Protein AF-A0A7J9N5S1-F1 (afdb_monomer_lite)

Sequence (120 aa):
MRRLAVGPMTTPEYNEWWVRRINDNIPRPSQRDSQSIEEHLRVVPSELEIIKQDFEKKNAELEKKIEQLEQEMMHLGLDVDVQKLETEKLIKGKNKAEEDLDITKWGFREEFVRESKRKV

Foldseek 3Di:
DDDDPPDPPQDPVNVVLVVPPPDPPDPDPDPPPPDDPVNVVPDDDDPVRVVVVVVVVVVVVVVVVVVVVVVVVVVVVVVVVVVVVVVVVVVVVVVVVVVVVVVVVVVVVVVVVVVVVVVD

Secondary structure (DSSP, 8-state):
-----------HHHHHHHHH---TTS-----TTSS-HHHHS--PPPHHHHHHHHHHHHHHHHHHHHHHHHHHHHHHHHHHHHHHHHHHHHHHHHHHHHHHHHHHHHHHHHHHHHHHHHT-

Organism: Gossypium schwendimanii (NCBI:txid34291)

pLDDT: mean 80.74, std 19.22, range [40.62, 98.38]

Structure (mmCIF, N/CA/C/O backbone):
data_AF-A0A7J9N5S1-F1
#
_entry.id   AF-A0A7J9N5S1-F1
#
loop_
_atom_site.group_PDB
_atom_site.id
_atom_site.type_symbol
_atom_site.label_atom_id
_atom_site.label_alt_id
_atom_site.label_comp_id
_atom_site.label_asym_id
_atom_site.label_entity_id
_atom_site.label_seq_id
_atom_site.pdbx_PDB_ins_code
_atom_site.Cartn_x
_atom_site.Cartn_y
_atom_site.Cartn_z
_atom_site.occupancy
_atom_site.B_iso_or_equiv
_atom_site.auth_seq_id
_atom_site.auth_comp_id
_atom_site.auth_asym_id
_atom_site.auth_atom_id
_atom_site.pdbx_PDB_model_num
ATOM 1 N N . MET A 1 1 ? -4.394 29.790 26.510 1.00 40.62 1 MET A N 1
ATOM 2 C CA . MET A 1 1 ? -4.581 28.361 26.165 1.00 40.62 1 MET A CA 1
ATOM 3 C C . MET A 1 1 ? -5.828 28.232 25.300 1.00 40.62 1 MET A C 1
ATOM 5 O O . MET A 1 1 ? -6.875 28.715 25.716 1.00 40.62 1 MET A O 1
ATOM 9 N N . ARG A 1 2 ? -5.720 27.674 24.085 1.00 43.38 2 ARG A N 1
ATOM 10 C CA . ARG A 1 2 ? -6.881 27.413 23.214 1.00 43.38 2 ARG A CA 1
ATOM 11 C C . ARG A 1 2 ? -7.568 26.137 23.702 1.00 43.38 2 ARG A C 1
ATOM 13 O O . ARG A 1 2 ? -6.891 25.136 23.908 1.00 43.38 2 ARG A O 1
ATOM 20 N N . ARG A 1 3 ? -8.883 26.188 23.920 1.00 44.59 3 ARG A N 1
ATOM 21 C CA . ARG A 1 3 ? -9.685 25.012 24.280 1.00 44.59 3 ARG A CA 1
ATOM 22 C C . ARG A 1 3 ? -9.781 24.118 23.043 1.00 44.59 3 ARG A C 1
ATOM 24 O O . ARG A 1 3 ? -10.335 24.547 22.035 1.00 44.59 3 ARG A O 1
ATOM 31 N N . LEU A 1 4 ? -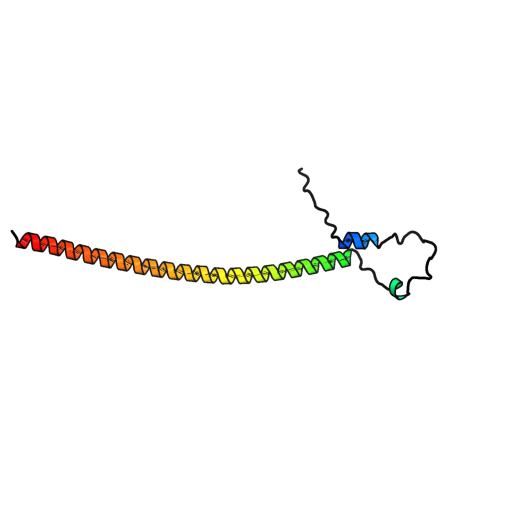9.208 22.919 23.104 1.00 50.78 4 LEU A N 1
ATOM 32 C CA . LEU A 1 4 ? -9.504 21.865 22.138 1.00 50.78 4 LEU A CA 1
ATOM 33 C C . LEU A 1 4 ? -10.954 21.438 22.383 1.00 50.78 4 LEU A C 1
ATOM 35 O O . LEU A 1 4 ? -11.313 21.107 23.514 1.00 50.78 4 LEU A O 1
ATOM 39 N N . ALA A 1 5 ? -11.795 21.514 21.353 1.00 48.41 5 ALA A N 1
ATOM 40 C CA . ALA A 1 5 ? -13.147 20.981 21.402 1.00 48.41 5 ALA A CA 1
ATOM 4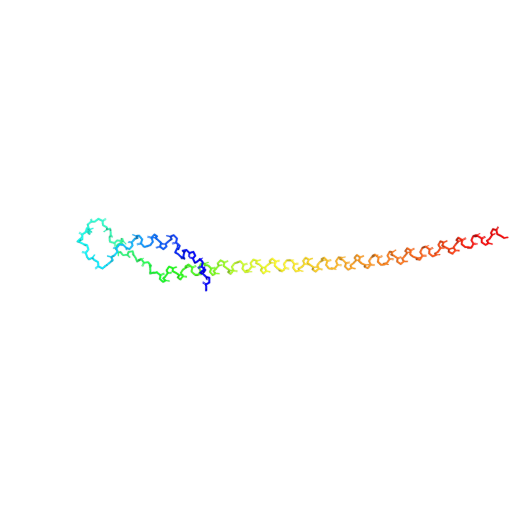1 C C . ALA A 1 5 ? -13.048 19.451 21.458 1.00 48.41 5 ALA A C 1
ATOM 43 O O . ALA A 1 5 ? -12.923 18.781 20.437 1.00 48.41 5 ALA A O 1
ATOM 44 N N . VAL A 1 6 ? -13.027 18.918 22.678 1.00 52.25 6 VAL A N 1
ATOM 45 C CA . VAL A 1 6 ? -1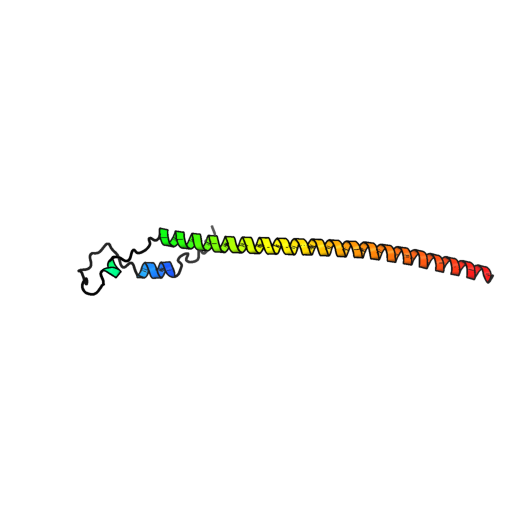3.188 17.492 22.948 1.00 52.25 6 VAL A CA 1
ATOM 46 C C . VAL A 1 6 ? -14.639 17.172 22.611 1.00 52.25 6 VAL A C 1
ATOM 48 O O . VAL A 1 6 ? -15.550 17.587 23.326 1.00 52.25 6 VAL A O 1
ATOM 51 N N . GLY A 1 7 ? -14.861 16.524 21.466 1.00 58.41 7 GLY A N 1
ATOM 52 C CA . GLY A 1 7 ? -16.169 15.969 21.130 1.00 58.41 7 GLY A CA 1
ATOM 53 C C . GLY A 1 7 ? -16.634 15.005 2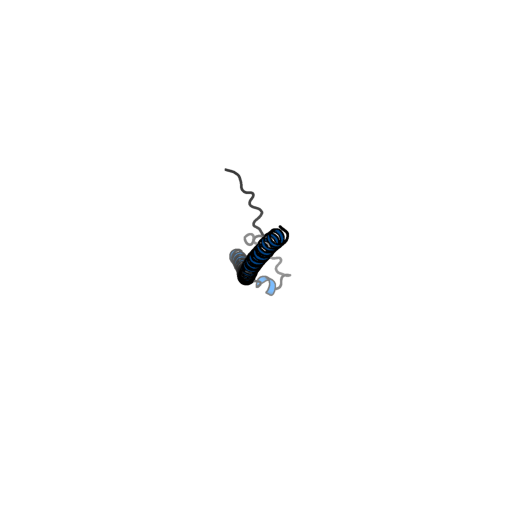2.229 1.00 58.41 7 GLY A C 1
ATOM 54 O O . GLY A 1 7 ? -15.795 14.492 22.974 1.00 58.41 7 GLY A O 1
ATOM 55 N N . PRO A 1 8 ? -17.948 14.768 22.371 1.00 55.31 8 PRO A N 1
ATOM 56 C CA . PRO A 1 8 ? -18.455 13.831 23.362 1.00 55.31 8 PRO A CA 1
ATOM 57 C C . PRO A 1 8 ? -17.799 12.467 23.129 1.00 55.31 8 PRO A C 1
ATOM 59 O O . PRO A 1 8 ? -18.007 11.822 22.107 1.00 55.31 8 PRO A O 1
ATOM 62 N N . MET A 1 9 ? -16.959 12.061 24.080 1.00 54.00 9 MET A N 1
ATOM 63 C CA . MET A 1 9 ? -16.263 10.770 24.098 1.00 54.00 9 MET A CA 1
ATOM 64 C C . MET A 1 9 ? -17.218 9.621 24.465 1.00 54.00 9 MET A C 1
ATOM 66 O O . MET A 1 9 ? -16.809 8.471 24.569 1.00 54.00 9 MET A O 1
ATOM 70 N N . THR A 1 10 ? -18.492 9.945 24.695 1.00 55.62 10 THR A N 1
ATOM 71 C CA . THR A 1 10 ? -19.558 9.022 25.049 1.00 55.62 10 THR A CA 1
ATOM 72 C C . THR A 1 10 ? -20.197 8.482 23.778 1.00 55.62 10 THR A C 1
ATOM 74 O O . THR A 1 10 ? -20.968 9.156 23.092 1.00 55.62 10 THR A O 1
ATOM 77 N N . THR A 1 11 ? -19.834 7.246 23.455 1.00 66.75 11 THR A N 1
ATOM 78 C CA . THR A 1 11 ? -20.472 6.451 22.410 1.00 66.75 11 THR A CA 1
ATOM 79 C C . THR A 1 11 ? -21.977 6.295 22.704 1.00 66.75 11 THR A C 1
ATOM 81 O O . THR A 1 11 ? -22.391 6.372 23.868 1.00 66.75 11 THR A O 1
ATOM 84 N N . PRO A 1 12 ? -22.835 6.129 21.681 1.00 67.75 12 PRO A N 1
ATOM 85 C CA . PRO A 1 12 ? -24.277 5.915 21.859 1.00 67.75 12 PRO A CA 1
ATOM 86 C C . PRO A 1 12 ? -24.598 4.809 22.874 1.00 67.75 12 PRO A C 1
ATOM 88 O O . PRO A 1 12 ? -25.519 4.951 23.677 1.00 67.75 12 PRO A O 1
ATOM 91 N N . GLU A 1 13 ? -23.764 3.771 22.906 1.00 65.06 13 GLU A N 1
ATOM 92 C CA . GLU A 1 13 ? -23.838 2.636 23.819 1.00 65.06 13 GLU A CA 1
ATOM 93 C C . GLU A 1 13 ? -23.689 3.052 25.296 1.00 65.06 13 GLU A C 1
ATOM 95 O O . GLU A 1 13 ? -24.406 2.535 26.151 1.00 65.06 13 GLU A O 1
ATOM 100 N N . TYR A 1 14 ? -22.836 4.037 25.614 1.00 63.03 14 TYR A N 1
ATOM 101 C CA . TYR A 1 14 ? -22.702 4.581 26.975 1.00 63.03 14 TYR A CA 1
ATOM 102 C C . TYR A 1 14 ? -23.972 5.314 27.424 1.00 63.03 14 TYR A C 1
ATOM 104 O O . TYR A 1 14 ? -24.389 5.208 28.577 1.00 63.03 14 TYR A O 1
ATOM 112 N N . ASN A 1 15 ? -24.620 6.041 26.509 1.00 67.62 15 ASN A N 1
ATOM 113 C CA . ASN A 1 15 ? -25.861 6.752 26.811 1.00 67.62 15 ASN A CA 1
ATOM 114 C C . ASN A 1 15 ? -27.033 5.776 27.004 1.00 67.62 15 ASN A C 1
ATOM 116 O O . ASN A 1 15 ? -27.817 5.953 27.934 1.00 67.62 15 ASN A O 1
ATOM 120 N N . GLU A 1 16 ? -27.132 4.720 26.190 1.00 72.50 16 GLU A N 1
ATOM 121 C CA . GLU A 1 16 ? -28.126 3.653 26.385 1.00 72.50 16 GLU A CA 1
ATOM 122 C C . GLU A 1 16 ? -27.909 2.896 27.699 1.00 72.50 16 GLU A C 1
ATOM 124 O O . GLU A 1 16 ? -28.861 2.605 28.430 1.00 72.50 16 GLU A O 1
ATOM 129 N N . TRP A 1 17 ? -26.648 2.614 28.026 1.00 68.38 17 TRP A N 1
ATOM 130 C CA . TRP A 1 17 ? -26.267 2.011 29.294 1.00 68.38 17 TRP A CA 1
ATOM 131 C C . TRP A 1 17 ? -26.631 2.909 30.484 1.00 68.38 17 TRP A C 1
ATOM 133 O O . TRP A 1 17 ? -27.174 2.427 31.482 1.00 68.38 17 TRP A O 1
ATOM 143 N N . TRP A 1 18 ? -26.428 4.224 30.362 1.00 61.91 18 TRP A N 1
ATOM 144 C CA . TRP A 1 18 ? -26.784 5.168 31.415 1.00 61.91 18 TRP A CA 1
ATOM 145 C C . TRP A 1 18 ? -28.305 5.257 31.625 1.00 61.91 18 TRP A C 1
ATOM 147 O O . TRP A 1 18 ? -28.777 5.195 32.757 1.00 61.91 18 TRP A O 1
ATOM 157 N N . VAL A 1 19 ? -29.095 5.289 30.547 1.00 67.50 19 VAL A N 1
ATOM 158 C CA . VAL A 1 19 ? -30.569 5.291 30.624 1.00 67.50 19 VAL A CA 1
ATOM 159 C C . VAL A 1 19 ? -31.114 4.042 31.335 1.00 67.50 19 VAL A C 1
ATOM 161 O O . VAL A 1 19 ? -32.146 4.119 32.003 1.00 67.50 19 VAL A O 1
ATOM 164 N N . ARG A 1 20 ? -30.419 2.899 31.245 1.00 66.12 20 ARG A N 1
ATOM 165 C CA . ARG A 1 20 ? -30.804 1.660 31.941 1.00 66.12 20 ARG A CA 1
ATOM 166 C C . ARG A 1 20 ? -30.475 1.658 33.437 1.00 66.12 20 ARG A C 1
ATOM 168 O O . ARG A 1 20 ? -31.187 0.994 34.187 1.00 66.12 20 ARG A O 1
ATOM 175 N N . ARG A 1 21 ? -29.459 2.399 33.902 1.00 63.69 21 ARG A N 1
ATOM 176 C CA . ARG A 1 21 ? -29.131 2.508 35.338 1.00 63.69 21 ARG A CA 1
ATOM 177 C C . ARG A 1 21 ? -29.967 3.593 36.019 1.00 63.69 21 ARG A C 1
ATOM 179 O O . ARG A 1 21 ? -29.460 4.627 36.446 1.00 63.69 21 ARG A O 1
ATOM 186 N N . ILE A 1 22 ? -31.260 3.344 36.201 1.00 49.12 22 ILE A N 1
ATOM 187 C CA . ILE A 1 22 ? -32.072 4.109 37.156 1.00 49.12 22 ILE A CA 1
ATOM 188 C C . ILE A 1 22 ? -31.691 3.662 38.585 1.00 49.12 22 ILE A C 1
ATOM 190 O O . ILE A 1 22 ? -32.384 2.879 39.212 1.00 49.12 22 ILE A O 1
ATOM 194 N N . ASN A 1 23 ? -30.560 4.177 39.075 1.00 46.62 23 ASN A N 1
ATOM 195 C CA . ASN A 1 23 ? -30.227 4.426 40.484 1.00 46.62 23 ASN A CA 1
ATOM 196 C C . ASN A 1 23 ? -30.435 3.266 41.501 1.00 46.62 23 ASN A C 1
ATOM 198 O O . ASN A 1 23 ? -31.422 3.243 42.235 1.00 46.62 23 ASN A O 1
ATOM 202 N N . ASP A 1 24 ? -29.434 2.391 41.655 1.00 53.66 24 ASP A N 1
ATOM 203 C CA . ASP A 1 24 ? -29.418 1.272 42.626 1.00 53.66 24 ASP A CA 1
ATOM 204 C C . ASP A 1 24 ? -29.328 1.683 44.119 1.00 53.66 24 ASP A C 1
ATOM 206 O O . ASP A 1 24 ? -29.293 0.825 44.998 1.00 53.66 24 ASP A O 1
ATOM 210 N N . ASN A 1 25 ? -29.308 2.982 44.451 1.00 53.31 25 ASN A N 1
ATOM 211 C CA . ASN A 1 25 ? -29.156 3.466 45.836 1.00 53.31 25 ASN A CA 1
ATOM 212 C C . ASN A 1 25 ? -30.453 3.972 46.492 1.00 53.31 25 ASN A C 1
ATOM 214 O O . ASN A 1 25 ? -30.427 4.385 47.651 1.00 53.31 25 ASN A O 1
ATOM 218 N N . ILE A 1 26 ? -31.591 3.953 45.791 1.00 48.97 26 ILE A N 1
ATOM 219 C CA . ILE A 1 26 ? -32.896 4.257 46.392 1.00 48.97 26 ILE A CA 1
ATOM 220 C C . ILE A 1 26 ? -33.736 2.984 46.323 1.00 48.97 26 ILE A C 1
ATOM 222 O O . ILE A 1 26 ? -34.128 2.592 45.223 1.00 48.97 26 ILE A O 1
ATOM 226 N N . PRO A 1 27 ? -34.054 2.331 47.456 1.00 45.91 27 PRO A N 1
ATOM 227 C CA . PRO A 1 27 ? -34.972 1.205 47.454 1.00 45.91 27 PRO A CA 1
ATOM 228 C C . PRO A 1 27 ? -36.348 1.708 47.009 1.00 45.91 27 PRO A C 1
ATOM 230 O O . PRO A 1 27 ? -37.108 2.280 47.790 1.00 45.91 27 PRO A O 1
ATOM 233 N N . ARG A 1 28 ? -36.673 1.538 45.727 1.00 48.50 28 ARG A N 1
ATOM 234 C CA . ARG A 1 28 ? -38.041 1.714 45.246 1.00 48.50 28 ARG A CA 1
ATOM 235 C C . ARG A 1 28 ? -38.860 0.543 45.808 1.00 48.50 28 ARG A C 1
ATOM 237 O O . ARG A 1 28 ? -38.383 -0.592 45.720 1.00 48.50 28 ARG A O 1
ATOM 244 N N . PRO A 1 29 ? -40.051 0.770 46.396 1.00 45.78 29 PRO A N 1
ATOM 245 C CA . PRO A 1 29 ? -40.893 -0.319 46.871 1.00 45.78 29 PRO A CA 1
ATOM 246 C C . PRO A 1 29 ? -41.134 -1.284 45.714 1.00 45.78 29 PRO A C 1
ATOM 248 O O . PRO A 1 29 ? -41.486 -0.872 44.610 1.00 45.78 29 PRO A O 1
ATOM 251 N N . SER A 1 30 ? -40.842 -2.552 45.968 1.00 53.31 30 SER A N 1
ATOM 252 C CA . SER A 1 30 ? -40.806 -3.643 45.009 1.00 53.31 30 SER A CA 1
ATOM 253 C C . SER A 1 30 ? -42.070 -3.721 44.152 1.00 53.31 30 SER A C 1
ATOM 255 O O . SER A 1 30 ? -43.084 -4.252 44.592 1.00 53.31 30 SER A O 1
ATOM 257 N N . GLN A 1 31 ? -41.970 -3.311 42.890 1.00 50.84 31 GLN A N 1
ATOM 258 C CA . GLN A 1 31 ? -42.797 -3.851 41.810 1.00 50.84 31 GLN A CA 1
ATOM 259 C C . GLN A 1 31 ? -42.122 -5.143 41.306 1.00 50.84 31 GLN A C 1
ATOM 261 O O . GLN A 1 31 ? -41.723 -5.248 40.152 1.00 50.84 31 GLN A O 1
ATOM 266 N N . ARG A 1 32 ? -41.875 -6.091 42.226 1.00 45.91 32 ARG A N 1
ATOM 267 C CA . ARG A 1 32 ? -41.100 -7.327 41.985 1.00 45.91 32 ARG A CA 1
ATOM 268 C C . ARG A 1 32 ? -41.882 -8.413 41.241 1.00 45.91 32 ARG A C 1
ATOM 270 O O . ARG A 1 32 ? -41.294 -9.429 40.897 1.00 45.91 32 ARG A O 1
ATOM 277 N N . ASP A 1 33 ? -43.162 -8.203 40.949 1.00 52.34 33 ASP A N 1
ATOM 278 C CA . ASP A 1 33 ? -44.044 -9.302 40.528 1.00 52.34 33 ASP A CA 1
ATOM 279 C C . ASP A 1 33 ? -44.156 -9.484 39.003 1.00 52.34 33 ASP A C 1
ATOM 281 O O . ASP A 1 33 ? -44.897 -10.346 38.540 1.00 52.34 33 ASP A O 1
ATOM 285 N N . SER A 1 34 ? -43.418 -8.705 38.202 1.00 58.66 34 SER A N 1
ATOM 286 C CA . SER A 1 34 ? -43.469 -8.786 36.729 1.00 58.66 34 SER A CA 1
ATOM 287 C C . SER A 1 34 ? -42.116 -8.942 36.022 1.00 58.66 34 SER A C 1
ATOM 289 O O . SER A 1 34 ? -42.106 -9.112 34.806 1.00 58.66 34 SER A O 1
ATOM 291 N N . GLN A 1 35 ? -40.986 -8.920 36.738 1.00 61.25 35 GLN A N 1
ATOM 292 C CA . GLN A 1 35 ? -39.662 -9.178 36.152 1.00 61.25 35 GLN A CA 1
ATOM 293 C C . GLN A 1 35 ? -39.221 -10.611 36.450 1.00 61.25 35 GLN A C 1
ATOM 295 O O . GLN A 1 35 ? -39.215 -11.047 37.601 1.00 61.25 35 GLN A O 1
ATOM 300 N N . SER A 1 36 ? -38.859 -11.354 35.403 1.00 66.00 36 SER A N 1
ATOM 301 C CA . SER A 1 36 ? -38.425 -12.746 35.537 1.00 66.00 36 SER A CA 1
ATOM 302 C C . SER A 1 36 ? -37.122 -12.850 36.348 1.00 66.00 36 SER A C 1
ATOM 304 O O . SER A 1 36 ? -36.298 -11.931 36.367 1.00 66.00 36 SER A O 1
ATOM 306 N N . ILE A 1 37 ? -36.915 -13.985 37.024 1.00 61.72 37 ILE A N 1
ATOM 307 C CA . ILE A 1 37 ? -35.666 -14.294 37.750 1.00 61.72 37 ILE A CA 1
ATOM 308 C C . ILE A 1 37 ? -34.442 -14.181 36.825 1.00 61.72 37 ILE A C 1
ATOM 310 O O . ILE A 1 37 ? -33.375 -13.756 37.256 1.00 61.72 37 ILE A O 1
ATOM 314 N N . GLU A 1 38 ? -34.610 -14.500 35.543 1.00 62.22 38 GLU A N 1
ATOM 315 C CA . GLU A 1 38 ? -33.574 -14.397 34.514 1.00 62.22 38 GLU A CA 1
ATOM 316 C C . GLU A 1 38 ? -33.114 -12.950 34.277 1.00 62.22 38 GLU A C 1
ATOM 318 O O . GLU A 1 38 ? -31.925 -12.691 34.106 1.00 62.22 38 GLU A O 1
ATOM 323 N N . GLU A 1 39 ? -34.031 -11.984 34.359 1.00 61.66 39 GLU A N 1
ATOM 324 C CA . GLU A 1 39 ? -33.722 -10.558 34.213 1.00 61.66 39 GLU A CA 1
ATOM 325 C C . GLU A 1 39 ? -32.960 -10.002 35.428 1.00 61.66 39 GLU A C 1
ATOM 327 O O . GLU A 1 39 ? -32.093 -9.146 35.270 1.00 61.66 39 GLU A O 1
ATOM 332 N N . HIS A 1 40 ? -33.204 -10.551 36.624 1.00 58.50 40 HIS A N 1
ATOM 333 C CA . HIS A 1 40 ? -32.451 -10.231 37.846 1.00 58.50 40 HIS A CA 1
ATOM 334 C C . HIS A 1 40 ? -31.053 -10.870 37.886 1.00 58.50 40 HIS A C 1
ATOM 336 O O . HIS A 1 40 ? -30.163 -10.360 38.562 1.00 58.50 40 HIS A O 1
ATOM 342 N N . LEU A 1 41 ? -30.854 -11.987 37.180 1.00 62.16 41 LEU A N 1
ATOM 343 C CA . LEU A 1 41 ? -29.560 -12.669 37.048 1.00 62.16 41 LEU A CA 1
ATOM 344 C C . LEU A 1 41 ? -28.729 -12.146 35.871 1.00 62.16 41 LEU A C 1
ATOM 346 O O . LEU A 1 41 ? -27.587 -12.572 35.682 1.00 62.16 41 LEU A O 1
ATOM 350 N N . ARG A 1 42 ? -29.278 -11.222 35.075 1.00 64.06 42 ARG A N 1
ATOM 351 C CA . ARG A 1 42 ? -28.583 -10.615 33.947 1.00 64.06 42 ARG A CA 1
ATOM 352 C C . ARG A 1 42 ? -27.467 -9.711 34.465 1.00 64.06 42 ARG A C 1
ATOM 354 O O . ARG A 1 42 ? -27.692 -8.558 34.821 1.00 64.06 42 ARG A O 1
ATOM 361 N N . VAL A 1 43 ? -26.251 -10.250 34.491 1.00 65.31 43 VAL A N 1
ATOM 362 C CA . VAL A 1 43 ? -25.036 -9.514 34.854 1.00 65.31 43 VAL A CA 1
ATOM 363 C C . VAL A 1 43 ? -24.866 -8.350 33.876 1.00 65.31 43 VAL A C 1
ATOM 365 O O . VAL A 1 43 ? -24.620 -8.554 32.687 1.00 65.31 43 VAL A O 1
ATOM 368 N N . VAL A 1 44 ? -25.056 -7.125 34.366 1.00 71.06 44 VAL A N 1
ATOM 369 C CA . VAL A 1 44 ? -24.787 -5.906 33.599 1.00 71.06 44 VAL A CA 1
ATOM 370 C C . VAL A 1 44 ? -23.275 -5.680 33.617 1.00 71.06 44 VAL A C 1
ATOM 372 O O . VAL A 1 44 ? -22.712 -5.560 34.708 1.00 71.06 44 VAL A O 1
ATOM 375 N N . PRO A 1 45 ? -22.611 -5.613 32.448 1.00 74.69 45 PRO A N 1
ATOM 376 C CA . PRO A 1 45 ? -21.184 -5.336 32.386 1.00 74.69 45 PRO A CA 1
ATOM 377 C C . PRO A 1 45 ? -20.858 -4.003 33.053 1.00 74.69 45 PRO A C 1
ATOM 379 O O . PRO A 1 45 ? -21.607 -3.023 32.938 1.00 74.69 45 PRO A O 1
ATOM 382 N N . SER A 1 46 ? -19.728 -3.966 33.750 1.00 81.19 46 SER A N 1
ATOM 383 C CA . SER A 1 46 ? -19.243 -2.725 34.355 1.00 81.19 46 SER A CA 1
ATOM 384 C C . SER A 1 46 ? -18.773 -1.731 33.285 1.00 81.19 46 SER A C 1
ATOM 386 O O . SER A 1 46 ? -18.397 -2.127 32.183 1.00 81.19 46 SER A O 1
ATOM 388 N N . GLU A 1 47 ? -18.726 -0.435 33.615 1.00 81.44 47 GLU A N 1
ATOM 389 C CA . GLU A 1 47 ? -18.186 0.598 32.706 1.00 81.44 47 GLU A CA 1
ATOM 390 C C . GLU A 1 47 ? -16.785 0.237 32.197 1.00 81.44 47 GLU A C 1
ATOM 392 O O . GLU A 1 47 ? -16.486 0.397 31.018 1.00 81.44 47 GLU A O 1
ATOM 397 N N . LEU A 1 48 ? -15.938 -0.302 33.079 1.00 83.94 48 LEU A N 1
ATOM 398 C CA . LEU A 1 48 ? -14.575 -0.708 32.738 1.00 83.94 48 LEU A CA 1
ATOM 399 C C . LEU A 1 48 ? -14.543 -1.885 31.762 1.00 83.94 48 LEU A C 1
ATOM 401 O O . LEU A 1 48 ? -13.664 -1.948 30.908 1.00 83.94 48 LEU A O 1
ATOM 405 N N . GLU A 1 49 ? -15.492 -2.808 31.884 1.00 86.12 49 GLU A N 1
ATOM 406 C CA . GLU A 1 49 ? -15.595 -3.981 31.019 1.00 86.12 49 GLU A CA 1
ATOM 407 C C . GLU A 1 49 ? -16.037 -3.585 29.605 1.00 86.12 49 GLU A C 1
ATOM 409 O O . GLU A 1 49 ? -15.456 -4.054 28.629 1.00 86.12 49 GLU A O 1
ATOM 414 N N . ILE A 1 50 ? -16.964 -2.625 29.500 1.00 85.12 50 ILE A N 1
ATOM 415 C CA . ILE A 1 50 ? -17.388 -2.029 28.224 1.00 85.12 50 ILE A CA 1
ATOM 416 C C . ILE A 1 50 ? -16.222 -1.274 27.570 1.00 85.12 50 ILE A C 1
ATOM 418 O O . ILE A 1 50 ? -15.895 -1.522 26.411 1.00 85.12 50 ILE A O 1
ATOM 422 N N . ILE A 1 51 ? -15.533 -0.408 28.324 1.00 87.31 51 ILE A N 1
ATOM 423 C CA . ILE A 1 51 ? -14.386 0.364 27.816 1.00 87.31 51 ILE A CA 1
ATOM 424 C C . ILE A 1 51 ? -13.262 -0.564 27.343 1.00 87.31 51 ILE A C 1
ATOM 426 O O . ILE A 1 51 ? -12.647 -0.319 26.303 1.00 87.31 51 ILE A O 1
ATOM 430 N N . LYS A 1 52 ? -12.989 -1.638 28.089 1.00 92.19 52 LYS A N 1
ATOM 431 C CA . LYS A 1 52 ? -11.980 -2.629 27.714 1.00 92.19 52 LYS A CA 1
ATOM 432 C C . LYS A 1 52 ? -12.343 -3.314 26.396 1.00 92.19 52 LYS A C 1
ATOM 434 O O . LYS A 1 52 ? -11.489 -3.414 25.519 1.00 92.19 52 LYS A O 1
ATOM 439 N N . GLN A 1 53 ? -13.593 -3.742 26.240 1.00 91.44 53 GLN A N 1
ATOM 440 C CA . GLN A 1 53 ? -14.052 -4.402 25.021 1.00 91.44 53 GLN A CA 1
ATOM 441 C C . GLN A 1 53 ? -13.971 -3.473 23.799 1.00 91.44 53 GLN A C 1
ATOM 443 O O . GLN A 1 53 ? -13.514 -3.888 22.730 1.00 91.44 53 GLN A O 1
ATOM 448 N N . ASP A 1 54 ? -14.357 -2.205 23.955 1.00 93.69 54 ASP A N 1
ATOM 449 C CA . ASP A 1 54 ? -14.237 -1.203 22.893 1.00 93.69 54 ASP A CA 1
ATOM 450 C C . ASP A 1 54 ? -12.776 -0.955 22.509 1.00 93.69 54 ASP A C 1
ATOM 452 O O . ASP A 1 54 ? -12.451 -0.857 21.321 1.00 93.69 54 ASP A O 1
ATOM 456 N N . PHE A 1 55 ? -11.881 -0.900 23.498 1.00 96.31 55 PHE A N 1
ATOM 457 C CA . PHE A 1 55 ? -10.449 -0.759 23.260 1.00 96.31 55 PHE A CA 1
ATOM 458 C C . PHE A 1 55 ? -9.885 -1.951 22.480 1.00 96.31 55 PHE A C 1
ATOM 460 O O . PHE A 1 55 ? -9.213 -1.754 21.470 1.00 96.31 55 PHE A O 1
ATOM 467 N N . GLU A 1 56 ? -10.204 -3.181 22.889 1.00 96.62 56 GLU A N 1
ATOM 468 C CA . GLU A 1 56 ? -9.780 -4.401 22.192 1.00 96.62 56 GLU A CA 1
ATOM 469 C C . GLU A 1 56 ? -10.283 -4.429 20.742 1.00 96.62 56 GLU A C 1
ATOM 471 O O . GLU A 1 56 ? -9.518 -4.717 19.819 1.00 96.62 56 GLU A O 1
ATOM 476 N N . LYS A 1 57 ? -11.545 -4.042 20.512 1.00 97.00 57 LYS A N 1
ATOM 477 C CA . LYS A 1 57 ? -12.127 -3.953 19.166 1.00 97.00 57 LYS A CA 1
ATOM 478 C C . LYS A 1 57 ? -11.391 -2.941 18.288 1.00 97.00 57 LYS A C 1
ATOM 480 O O . LYS A 1 57 ? -11.092 -3.237 17.132 1.00 97.00 57 LYS A O 1
ATOM 485 N N . LYS A 1 58 ? -11.092 -1.756 18.828 1.00 97.06 58 LYS A N 1
ATOM 486 C CA . LYS A 1 58 ? -10.333 -0.716 18.118 1.00 97.06 58 LYS A CA 1
ATOM 487 C C . LYS A 1 58 ? -8.911 -1.162 17.818 1.00 97.06 58 LYS A C 1
ATOM 489 O O . LYS A 1 58 ? -8.415 -0.889 16.730 1.00 97.06 58 LYS A O 1
ATOM 494 N N . ASN A 1 59 ? -8.279 -1.872 18.745 1.00 97.88 59 ASN A N 1
ATOM 495 C CA . ASN A 1 59 ? -6.929 -2.376 18.547 1.00 97.88 59 ASN A CA 1
ATOM 496 C C . ASN A 1 59 ? -6.885 -3.410 17.411 1.00 97.88 59 ASN A C 1
ATOM 498 O O . ASN A 1 59 ? -6.066 -3.287 16.507 1.00 97.88 59 ASN A O 1
ATOM 502 N N . ALA A 1 60 ? -7.842 -4.341 17.376 1.00 97.75 60 ALA A N 1
ATOM 503 C CA . ALA A 1 60 ? -7.956 -5.323 16.296 1.00 97.75 60 ALA A CA 1
ATOM 504 C C . ALA A 1 60 ? -8.252 -4.686 14.922 1.00 97.75 60 ALA A C 1
ATOM 506 O O . ALA A 1 60 ? -7.790 -5.169 13.889 1.00 97.75 60 ALA A O 1
ATOM 507 N N . GLU A 1 61 ? -9.036 -3.604 14.882 1.00 98.00 61 GLU A N 1
ATOM 508 C CA . GLU A 1 61 ? -9.272 -2.832 13.654 1.00 98.00 61 GLU A CA 1
ATOM 509 C C . GLU A 1 61 ? -7.983 -2.157 13.157 1.00 98.00 61 GLU A C 1
ATOM 511 O O . GLU A 1 61 ? -7.687 -2.187 11.960 1.00 98.00 61 GLU A O 1
ATOM 516 N N . LEU A 1 62 ? -7.196 -1.586 14.074 1.00 98.12 62 LEU A N 1
ATOM 517 C CA . LEU A 1 62 ? -5.916 -0.957 13.754 1.00 98.12 62 LEU A CA 1
ATOM 518 C C . LEU A 1 62 ? -4.876 -1.972 13.277 1.00 98.12 62 LEU A C 1
ATOM 520 O O . LEU A 1 62 ? -4.209 -1.700 12.285 1.00 98.12 62 LEU A O 1
ATOM 524 N N . GLU A 1 63 ? -4.771 -3.137 13.917 1.00 98.12 63 GLU A N 1
ATOM 525 C CA . GLU A 1 63 ? -3.867 -4.215 13.490 1.00 98.12 63 GLU A CA 1
ATOM 526 C C . GLU A 1 63 ? -4.155 -4.652 12.050 1.00 98.12 63 GLU A C 1
ATOM 528 O O . GLU A 1 63 ? -3.244 -4.688 11.225 1.00 98.12 63 GLU A O 1
ATOM 533 N N . LYS A 1 64 ? -5.430 -4.868 11.701 1.00 98.19 64 LYS A N 1
ATOM 534 C CA . LYS A 1 64 ? -5.824 -5.195 10.319 1.00 98.19 64 LYS A CA 1
ATOM 535 C C . LYS A 1 64 ? -5.446 -4.100 9.327 1.00 98.19 64 LYS A C 1
ATOM 537 O O . LYS A 1 64 ? -5.029 -4.392 8.211 1.00 98.19 64 LYS A O 1
ATOM 542 N N . LYS A 1 65 ? -5.603 -2.832 9.716 1.00 98.38 65 LYS A N 1
ATOM 543 C CA . LYS A 1 65 ? -5.243 -1.697 8.861 1.00 98.38 65 LYS A CA 1
ATOM 544 C C . LYS A 1 65 ? -3.729 -1.581 8.674 1.00 98.38 65 LYS A C 1
ATOM 546 O O . LYS A 1 65 ? -3.290 -1.218 7.588 1.00 98.38 65 LYS A O 1
ATOM 551 N N . ILE A 1 66 ? -2.945 -1.883 9.707 1.00 98.38 66 ILE A N 1
ATOM 552 C CA . ILE A 1 66 ? -1.481 -1.937 9.619 1.00 98.38 66 ILE A CA 1
ATOM 553 C C . ILE A 1 66 ? -1.065 -3.039 8.643 1.00 98.38 66 ILE A C 1
ATOM 555 O O . ILE A 1 66 ? -0.319 -2.752 7.716 1.00 98.38 66 ILE A O 1
ATOM 559 N N . GLU A 1 67 ? -1.614 -4.247 8.779 1.00 97.94 67 GLU A N 1
ATOM 560 C CA . GLU A 1 67 ? -1.303 -5.369 7.884 1.00 97.94 67 GLU A CA 1
ATOM 561 C C . GLU A 1 67 ? -1.632 -5.046 6.414 1.00 97.94 67 GLU A C 1
ATOM 563 O O . GLU A 1 67 ? -0.826 -5.297 5.519 1.00 97.94 67 GLU A O 1
ATOM 568 N N . GLN A 1 68 ? -2.786 -4.419 6.157 1.00 98.31 68 GLN A N 1
ATOM 569 C CA . GLN A 1 68 ? -3.156 -3.955 4.814 1.00 98.31 68 GLN A CA 1
ATOM 570 C C . GLN A 1 68 ? -2.154 -2.941 4.254 1.00 98.31 68 GLN A C 1
ATOM 572 O O . GLN A 1 68 ? -1.717 -3.071 3.112 1.00 98.31 68 GLN A O 1
ATOM 577 N N . LEU A 1 69 ? -1.762 -1.948 5.057 1.00 98.12 69 LEU A N 1
ATOM 578 C CA . LEU A 1 69 ? -0.798 -0.933 4.637 1.00 98.12 69 LEU A CA 1
ATOM 579 C C . LEU A 1 69 ? 0.588 -1.530 4.374 1.00 98.12 69 LEU A C 1
ATOM 581 O O . LEU A 1 69 ? 1.251 -1.123 3.425 1.00 98.12 69 LEU A O 1
ATOM 585 N N . GLU A 1 70 ? 1.031 -2.501 5.173 1.00 97.50 70 GLU A N 1
ATOM 586 C CA . GLU A 1 70 ? 2.296 -3.206 4.947 1.00 97.50 70 GLU A CA 1
ATOM 587 C C . GLU A 1 70 ? 2.280 -3.981 3.623 1.00 97.50 70 GLU A C 1
ATOM 589 O O . GLU A 1 70 ? 3.245 -3.916 2.856 1.00 97.50 70 GLU A O 1
ATOM 594 N N . GLN A 1 71 ? 1.169 -4.654 3.306 1.00 96.94 71 GLN A N 1
ATOM 595 C CA . GLN A 1 71 ? 0.983 -5.334 2.021 1.00 96.94 71 GLN A CA 1
ATOM 596 C C . GLN A 1 71 ? 0.996 -4.353 0.843 1.00 96.94 71 GLN A C 1
ATOM 598 O O . GLN A 1 71 ? 1.725 -4.567 -0.128 1.00 96.94 71 GLN A O 1
ATOM 603 N N . GLU A 1 72 ? 0.242 -3.254 0.931 1.00 97.19 72 GLU A N 1
ATOM 604 C CA . GLU A 1 72 ? 0.234 -2.201 -0.093 1.00 97.19 72 GLU A CA 1
ATOM 605 C C . GLU A 1 72 ? 1.634 -1.609 -0.306 1.00 97.19 72 GLU A C 1
ATOM 607 O O . GLU A 1 72 ? 2.067 -1.424 -1.446 1.00 97.19 72 GLU A O 1
ATOM 612 N N . MET A 1 73 ? 2.381 -1.367 0.774 1.00 97.12 73 MET A N 1
ATOM 613 C CA . MET A 1 73 ? 3.730 -0.813 0.692 1.00 97.12 73 MET A CA 1
ATOM 614 C C . MET A 1 73 ? 4.714 -1.778 0.015 1.00 97.12 73 MET A C 1
ATOM 616 O O . MET A 1 73 ? 5.554 -1.335 -0.770 1.00 97.12 73 MET A O 1
ATOM 620 N N . MET A 1 74 ? 4.605 -3.088 0.269 1.00 96.62 74 MET A N 1
ATOM 621 C CA . MET A 1 74 ? 5.411 -4.096 -0.432 1.00 96.62 74 MET A CA 1
ATOM 622 C C . MET A 1 74 ? 5.127 -4.109 -1.937 1.00 96.62 74 MET A C 1
ATOM 624 O O . MET A 1 74 ? 6.067 -4.125 -2.731 1.00 96.62 74 MET A O 1
ATOM 628 N N . HIS A 1 75 ? 3.854 -4.067 -2.338 1.00 95.81 75 HIS A N 1
ATOM 629 C CA . HIS A 1 75 ? 3.476 -4.035 -3.753 1.00 95.81 75 HIS A CA 1
ATOM 630 C C . HIS A 1 75 ? 3.999 -2.783 -4.460 1.00 9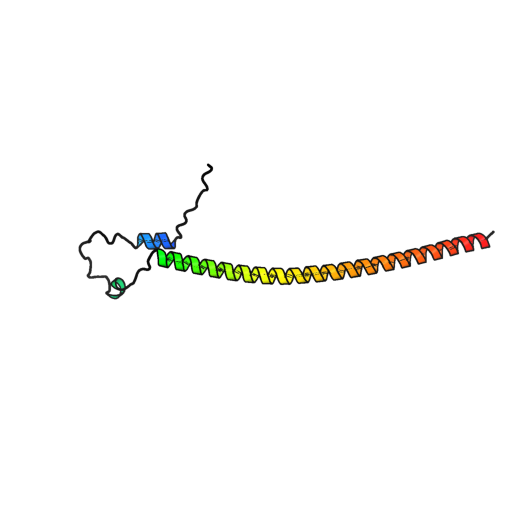5.81 75 HIS A C 1
ATOM 632 O O . HIS A 1 75 ? 4.654 -2.894 -5.495 1.00 95.81 75 HIS A O 1
ATOM 638 N N . LEU A 1 76 ? 3.798 -1.607 -3.862 1.00 96.88 76 LEU A N 1
ATOM 639 C CA . LEU A 1 76 ? 4.314 -0.353 -4.410 1.00 96.88 76 LEU A CA 1
ATOM 640 C C . LEU A 1 76 ? 5.845 -0.344 -4.496 1.00 96.88 76 LEU A C 1
ATOM 642 O O . LEU A 1 76 ? 6.400 0.187 -5.456 1.00 96.88 76 LEU A O 1
ATOM 646 N N . GLY A 1 77 ? 6.536 -0.945 -3.522 1.00 96.50 77 GLY A N 1
ATOM 647 C CA . GLY A 1 77 ? 7.991 -1.098 -3.558 1.00 96.50 77 GLY A CA 1
ATOM 648 C C . GLY A 1 77 ? 8.465 -1.870 -4.792 1.00 96.50 77 GLY A C 1
ATOM 649 O O . GLY A 1 77 ? 9.376 -1.421 -5.486 1.00 96.50 77 GLY A O 1
ATOM 650 N N . LEU A 1 78 ? 7.797 -2.983 -5.112 1.00 96.38 78 LEU A N 1
ATOM 651 C CA . LEU A 1 78 ? 8.094 -3.773 -6.310 1.00 96.38 78 LEU A CA 1
ATOM 652 C C . LEU A 1 78 ? 7.835 -2.982 -7.599 1.00 96.38 78 LEU A C 1
ATOM 654 O O . LEU A 1 78 ? 8.666 -3.012 -8.506 1.00 96.38 78 LEU A O 1
ATOM 658 N N . ASP A 1 79 ? 6.725 -2.247 -7.675 1.00 96.81 79 ASP A N 1
ATOM 659 C CA . ASP A 1 79 ? 6.395 -1.432 -8.850 1.00 96.81 79 ASP A CA 1
ATOM 660 C C . ASP A 1 79 ? 7.442 -0.337 -9.100 1.00 96.81 79 ASP A C 1
ATOM 662 O O . ASP A 1 79 ? 7.849 -0.104 -10.242 1.00 96.81 79 ASP A O 1
ATOM 666 N N . VAL A 1 80 ? 7.927 0.309 -8.034 1.00 97.75 80 VAL A N 1
ATOM 667 C CA . VAL A 1 80 ? 9.004 1.307 -8.118 1.00 97.75 80 VAL A CA 1
ATOM 668 C C . VAL A 1 80 ? 10.287 0.683 -8.668 1.00 97.75 80 VAL A C 1
ATOM 670 O O . VAL A 1 80 ? 10.921 1.267 -9.552 1.00 97.75 80 VAL A O 1
ATOM 673 N N . ASP A 1 81 ? 10.663 -0.506 -8.198 1.00 97.38 81 ASP A N 1
ATOM 674 C CA . ASP A 1 81 ? 11.857 -1.205 -8.681 1.00 97.38 81 ASP A CA 1
ATOM 675 C C . ASP A 1 81 ? 11.729 -1.620 -10.156 1.00 97.38 81 ASP A C 1
ATOM 677 O O . ASP A 1 81 ? 12.683 -1.468 -10.929 1.00 97.38 81 ASP A O 1
ATOM 681 N N . VAL A 1 82 ? 10.544 -2.074 -10.583 1.00 97.50 82 VAL A N 1
ATOM 682 C CA . VAL A 1 82 ? 10.255 -2.386 -11.993 1.00 97.50 82 VAL A CA 1
ATOM 683 C C . VAL A 1 82 ? 10.391 -1.137 -12.863 1.00 97.50 82 VAL A C 1
ATOM 685 O O . VAL A 1 82 ? 11.135 -1.160 -13.847 1.00 97.50 82 VAL A O 1
ATOM 688 N N . GLN A 1 83 ? 9.756 -0.026 -12.482 1.00 97.88 83 GLN A N 1
ATOM 689 C CA . GLN A 1 83 ? 9.854 1.235 -13.228 1.00 97.88 83 GLN A CA 1
ATOM 690 C C . GLN A 1 83 ? 11.298 1.742 -13.308 1.00 97.88 83 GLN A C 1
ATOM 692 O O . GLN A 1 83 ? 11.752 2.228 -14.350 1.00 97.88 83 GLN A O 1
ATOM 697 N N . LYS A 1 84 ? 12.066 1.600 -12.225 1.00 97.75 84 LYS A N 1
ATOM 698 C CA . LYS A 1 84 ? 13.487 1.957 -12.206 1.00 97.75 84 LYS A CA 1
ATOM 699 C C . LYS A 1 84 ? 14.295 1.120 -13.201 1.00 97.75 84 LYS A C 1
ATOM 701 O O . LYS A 1 84 ? 15.120 1.662 -13.935 1.00 97.75 84 LYS A O 1
ATOM 706 N N . LEU A 1 85 ? 14.037 -0.184 -13.281 1.00 97.56 85 LEU A N 1
ATOM 707 C CA . LEU A 1 85 ? 14.715 -1.061 -14.235 1.00 97.56 85 LEU A CA 1
ATOM 708 C C . LEU A 1 85 ? 14.342 -0.739 -15.692 1.00 97.56 85 LEU A C 1
ATOM 710 O O . LEU A 1 85 ? 15.203 -0.751 -16.576 1.00 97.56 85 LEU A O 1
ATOM 714 N N . GLU A 1 86 ? 13.069 -0.455 -15.962 1.00 97.38 86 GLU A N 1
ATOM 715 C CA . GLU A 1 86 ? 12.595 -0.067 -17.294 1.00 97.38 86 GLU A CA 1
ATOM 716 C C . GLU A 1 86 ? 13.213 1.255 -17.756 1.00 97.38 86 GLU A C 1
ATOM 718 O O . GLU A 1 86 ? 13.728 1.343 -18.874 1.00 97.38 86 GLU A O 1
ATOM 723 N N . THR A 1 87 ? 13.240 2.264 -16.884 1.00 97.56 87 THR A N 1
ATOM 724 C CA . THR A 1 87 ? 13.849 3.566 -17.194 1.00 97.56 87 THR A CA 1
ATOM 725 C C . THR A 1 87 ? 15.350 3.451 -17.455 1.00 97.56 87 THR A C 1
ATOM 727 O O . THR A 1 87 ? 15.850 4.049 -18.410 1.00 97.56 87 THR A O 1
ATOM 730 N N . GLU A 1 88 ? 16.074 2.625 -16.695 1.00 97.75 88 GLU A N 1
ATOM 731 C CA . GLU A 1 88 ? 17.496 2.372 -16.942 1.00 97.75 88 GLU A CA 1
ATOM 732 C C . GLU A 1 88 ? 17.737 1.715 -18.313 1.00 97.75 88 GLU A C 1
ATOM 734 O O . GLU A 1 88 ? 18.644 2.115 -19.052 1.00 97.75 88 GLU A O 1
ATOM 739 N N . LYS A 1 89 ? 16.907 0.734 -18.696 1.00 97.62 89 LYS A N 1
ATOM 740 C CA . LYS A 1 89 ? 16.971 0.109 -20.029 1.00 97.62 89 LYS A CA 1
ATOM 741 C C . LYS A 1 89 ? 16.710 1.122 -21.142 1.00 97.62 89 LYS A C 1
ATOM 743 O O . LYS A 1 89 ? 17.438 1.124 -22.135 1.00 97.62 89 LYS A O 1
ATOM 748 N N . LEU A 1 90 ? 15.712 1.989 -20.973 1.00 97.81 90 LEU A N 1
ATOM 749 C CA . LEU A 1 90 ? 15.390 3.037 -21.943 1.00 97.81 90 LEU A CA 1
ATOM 750 C C . LEU A 1 90 ? 16.540 4.035 -22.112 1.00 97.81 90 LEU A C 1
ATOM 752 O O . LEU A 1 90 ? 16.880 4.371 -23.244 1.00 97.81 90 LEU A O 1
ATOM 756 N N . ILE A 1 91 ? 17.181 4.462 -21.020 1.00 97.94 91 ILE A N 1
ATOM 757 C CA . ILE A 1 91 ? 18.347 5.358 -21.074 1.00 97.94 91 ILE A CA 1
ATOM 758 C C . ILE A 1 91 ? 19.490 4.709 -21.860 1.00 97.94 91 ILE A C 1
ATOM 760 O O . ILE A 1 91 ? 20.042 5.330 -22.765 1.00 97.94 91 ILE A O 1
ATOM 764 N N . LYS A 1 92 ? 19.813 3.442 -21.572 1.00 97.44 92 LYS A N 1
ATOM 765 C CA . LYS A 1 92 ? 20.863 2.709 -22.302 1.00 97.44 92 LYS A CA 1
ATOM 766 C C . LYS A 1 92 ? 20.540 2.583 -23.792 1.00 97.44 92 LYS A C 1
ATOM 768 O O . LYS A 1 92 ? 21.412 2.811 -24.627 1.00 97.44 92 LYS A O 1
ATOM 773 N N . GLY A 1 93 ? 19.291 2.255 -24.124 1.00 97.56 93 GLY A N 1
ATOM 774 C CA . GLY A 1 93 ? 18.830 2.175 -25.510 1.00 97.56 93 GLY A CA 1
ATOM 775 C C . GLY A 1 93 ? 18.924 3.517 -26.239 1.00 97.56 93 GLY A C 1
ATOM 776 O O . GLY A 1 93 ? 19.422 3.565 -27.362 1.00 97.56 93 GLY A O 1
ATOM 777 N N . LYS A 1 94 ? 18.512 4.610 -25.584 1.00 98.00 94 LYS A N 1
ATOM 778 C CA . LYS A 1 94 ? 18.600 5.968 -26.131 1.00 98.00 94 LYS A CA 1
ATOM 779 C C . LYS A 1 94 ? 20.048 6.364 -26.415 1.00 98.00 94 LYS A C 1
ATOM 781 O O . LYS A 1 94 ? 20.328 6.805 -27.523 1.00 98.00 94 LYS A O 1
ATOM 786 N N . ASN A 1 95 ? 20.949 6.173 -25.451 1.00 97.44 95 ASN A N 1
ATOM 787 C CA . ASN A 1 95 ? 22.356 6.548 -25.607 1.00 97.44 95 ASN A CA 1
ATOM 788 C C . ASN A 1 95 ? 23.000 5.814 -26.789 1.00 97.44 95 ASN A C 1
ATOM 790 O O . ASN A 1 95 ? 23.678 6.434 -27.599 1.00 97.44 95 ASN A O 1
ATOM 794 N N . LYS A 1 96 ? 22.714 4.515 -26.949 1.00 97.56 96 LYS A N 1
ATOM 795 C CA . LYS A 1 96 ? 23.205 3.746 -28.098 1.00 97.56 96 LYS A CA 1
ATOM 796 C C . LYS A 1 96 ? 22.660 4.273 -29.430 1.00 97.56 96 LYS A C 1
ATOM 798 O O . LYS A 1 96 ? 23.415 4.436 -30.379 1.00 97.56 96 LYS A O 1
ATOM 803 N N . ALA A 1 97 ? 21.359 4.552 -29.505 1.00 97.44 97 ALA A N 1
ATOM 804 C CA . ALA A 1 97 ? 20.755 5.096 -30.721 1.00 97.44 97 ALA A CA 1
ATOM 805 C C . ALA A 1 97 ? 21.314 6.486 -31.080 1.00 97.44 97 ALA A C 1
ATOM 807 O O . ALA A 1 97 ? 21.424 6.822 -32.258 1.00 97.44 97 ALA A O 1
ATOM 808 N N . GLU A 1 98 ? 21.668 7.287 -30.074 1.00 97.44 98 GLU A N 1
ATOM 809 C CA . GLU A 1 98 ? 22.304 8.594 -30.243 1.00 97.44 98 GLU A CA 1
ATOM 810 C C . GLU A 1 98 ? 23.741 8.462 -30.774 1.00 97.44 98 GLU A C 1
ATOM 812 O O . GLU A 1 98 ? 24.085 9.121 -31.755 1.00 97.44 98 GLU A O 1
ATOM 817 N N . GLU A 1 99 ? 24.537 7.539 -30.224 1.00 96.88 99 GLU A N 1
ATOM 818 C CA . GLU A 1 99 ? 25.872 7.202 -30.741 1.00 96.88 99 GLU A CA 1
ATOM 819 C C . GLU A 1 99 ? 25.820 6.709 -32.199 1.00 96.88 99 GLU A C 1
ATOM 821 O O . GLU A 1 99 ? 26.555 7.211 -33.054 1.00 96.88 99 GLU A O 1
ATOM 826 N N . ASP A 1 100 ? 24.914 5.776 -32.513 1.00 97.38 100 ASP A N 1
ATOM 827 C CA . ASP A 1 100 ? 24.736 5.236 -33.868 1.00 97.38 100 ASP A CA 1
ATOM 828 C C . ASP A 1 100 ? 24.333 6.339 -34.870 1.00 97.38 100 ASP A C 1
ATOM 830 O O . ASP A 1 100 ? 24.811 6.381 -36.015 1.00 97.38 100 ASP A O 1
ATOM 834 N N . LEU A 1 101 ? 23.472 7.270 -34.443 1.00 97.12 101 LEU A N 1
ATOM 835 C CA . LEU A 1 101 ? 23.063 8.423 -35.242 1.00 97.12 101 LEU A CA 1
ATOM 836 C C . LEU A 1 101 ? 24.241 9.361 -35.522 1.00 97.12 101 LEU A C 1
ATOM 838 O O . LEU A 1 101 ? 24.378 9.851 -36.646 1.00 97.12 101 LEU A O 1
ATOM 842 N N . ASP A 1 102 ? 25.087 9.619 -34.530 1.00 96.81 102 ASP A N 1
ATOM 843 C CA . ASP A 1 102 ? 26.235 10.509 -34.682 1.00 96.81 102 ASP A CA 1
ATOM 844 C C . ASP A 1 102 ? 27.324 9.905 -35.577 1.00 96.81 102 ASP A C 1
ATOM 846 O O . ASP A 1 102 ? 27.852 10.609 -36.445 1.00 96.81 102 ASP A O 1
ATOM 850 N N . ILE A 1 103 ? 27.574 8.593 -35.483 1.00 96.69 103 ILE A N 1
ATOM 851 C CA . ILE A 1 103 ? 28.430 7.864 -36.435 1.00 96.69 103 ILE A CA 1
ATOM 852 C C . ILE A 1 103 ? 27.880 8.002 -37.859 1.00 96.69 103 ILE A C 1
ATOM 854 O O . ILE A 1 103 ? 28.612 8.331 -38.796 1.00 96.69 103 ILE A O 1
ATOM 858 N N . THR A 1 104 ? 26.573 7.795 -38.025 1.00 96.94 104 THR A N 1
ATOM 859 C CA . THR A 1 104 ? 25.908 7.884 -39.331 1.00 96.94 104 THR A CA 1
ATOM 860 C C . THR A 1 104 ? 26.020 9.292 -39.922 1.00 96.94 104 THR A C 1
ATOM 862 O O . THR A 1 104 ? 26.410 9.456 -41.081 1.00 96.94 104 THR A O 1
ATOM 865 N N . LYS A 1 105 ? 25.744 10.334 -39.126 1.00 96.62 105 LYS A N 1
ATOM 866 C CA . LYS A 1 105 ? 25.908 11.739 -39.538 1.00 96.62 105 LYS A CA 1
ATOM 867 C C . LYS A 1 105 ? 27.346 12.046 -39.947 1.00 96.62 105 LYS A C 1
ATOM 869 O O . LYS A 1 105 ? 27.556 12.736 -40.946 1.00 96.62 105 LYS A O 1
ATOM 874 N N . TRP A 1 106 ? 28.325 11.553 -39.188 1.00 96.31 106 TRP A N 1
ATOM 875 C CA . TRP A 1 106 ? 29.737 11.727 -39.517 1.00 96.31 106 TRP A CA 1
ATOM 876 C C . TRP A 1 106 ? 30.075 11.102 -40.875 1.00 96.31 106 TRP A C 1
ATOM 878 O O . TRP A 1 106 ? 30.667 11.773 -41.722 1.00 96.31 106 TRP A O 1
ATOM 888 N N . GLY A 1 107 ? 29.619 9.870 -41.123 1.00 95.31 107 GLY A N 1
ATOM 889 C CA . GLY A 1 107 ? 29.814 9.172 -42.396 1.00 95.31 107 GLY A CA 1
ATOM 890 C C . GLY A 1 107 ? 29.275 9.954 -43.597 1.00 95.31 107 GLY A C 1
ATOM 891 O O . GLY A 1 107 ? 30.002 10.173 -44.569 1.00 95.31 107 GLY A O 1
ATOM 892 N N . PHE A 1 108 ? 28.043 10.467 -43.505 1.00 95.06 108 PHE A N 1
ATOM 893 C CA . PHE A 1 108 ? 27.461 11.318 -44.552 1.00 95.06 108 PHE A CA 1
ATOM 894 C C . PHE A 1 108 ? 28.257 12.605 -44.773 1.00 95.06 108 PHE A C 1
ATOM 896 O O . PHE A 1 108 ? 28.473 13.020 -45.914 1.00 95.06 108 PHE A O 1
ATOM 903 N N . ARG A 1 109 ? 28.716 13.244 -43.692 1.00 95.19 109 ARG A N 1
ATOM 904 C CA . ARG A 1 109 ? 29.519 14.467 -43.781 1.00 95.19 109 ARG A CA 1
ATOM 905 C C . ARG A 1 109 ? 30.834 14.214 -44.515 1.00 95.19 109 ARG A C 1
ATOM 907 O O . ARG A 1 109 ? 31.209 15.009 -45.377 1.00 95.19 109 ARG A O 1
ATOM 914 N N . GLU A 1 110 ? 31.527 13.124 -44.200 1.00 94.69 110 GLU A N 1
ATOM 915 C CA . GLU A 1 110 ? 32.760 12.755 -44.898 1.00 94.69 110 GLU A CA 1
ATOM 916 C C . GLU A 1 110 ? 32.522 12.431 -46.372 1.00 94.69 110 GLU A C 1
ATOM 918 O O . GLU A 1 110 ? 33.292 12.870 -47.230 1.00 94.69 110 GLU A O 1
ATOM 923 N N . GLU A 1 111 ? 31.461 11.687 -46.684 1.00 93.94 111 GLU A N 1
ATOM 924 C CA . GLU A 1 111 ? 31.110 11.361 -48.063 1.00 93.94 111 GLU A CA 1
ATOM 925 C C . GLU A 1 111 ? 30.798 12.611 -48.886 1.00 93.94 111 GLU A C 1
ATOM 927 O O . GLU A 1 111 ? 31.345 12.776 -49.978 1.00 93.94 111 GLU A O 1
ATOM 932 N N . PHE A 1 112 ? 30.022 13.540 -48.334 1.00 92.19 112 PHE A N 1
ATOM 933 C CA . PHE A 1 112 ? 29.711 14.814 -48.975 1.00 92.19 112 PHE A CA 1
ATOM 934 C C . PHE A 1 112 ? 30.968 15.645 -49.280 1.00 92.19 112 PHE A C 1
ATOM 936 O O . PHE A 1 112 ? 31.120 16.188 -50.381 1.00 92.19 112 PHE A O 1
ATOM 943 N N . VAL A 1 113 ? 31.909 15.718 -48.331 1.00 93.00 113 VAL A N 1
ATOM 944 C CA . VAL A 1 113 ? 33.196 16.406 -48.529 1.00 93.00 113 VAL A CA 1
ATOM 945 C C . VAL A 1 113 ? 34.019 15.721 -49.623 1.00 93.00 113 VAL A C 1
ATOM 947 O O . VAL A 1 113 ? 34.607 16.396 -50.472 1.00 93.00 113 VAL A O 1
ATOM 950 N N . ARG A 1 114 ? 34.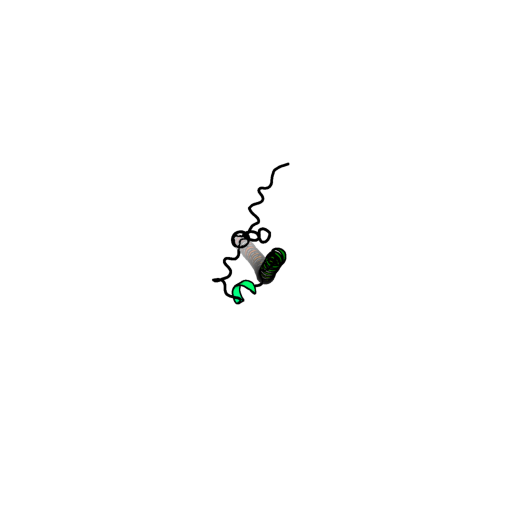059 14.386 -49.628 1.00 91.62 114 ARG A N 1
ATOM 951 C CA . ARG A 1 114 ? 34.797 13.592 -50.621 1.00 91.62 114 ARG A CA 1
ATOM 952 C C . ARG A 1 114 ? 34.225 13.757 -52.028 1.00 91.62 114 ARG A C 1
ATOM 954 O O . ARG A 1 114 ? 34.985 13.889 -52.983 1.00 91.62 114 ARG A O 1
ATOM 961 N N . GLU A 1 115 ? 32.903 13.773 -52.154 1.00 91.94 115 GLU A N 1
ATOM 962 C CA . GLU A 1 115 ? 32.200 13.993 -53.419 1.00 91.94 115 GLU A CA 1
ATOM 963 C C . GLU A 1 115 ? 32.433 15.406 -53.959 1.00 91.94 115 GLU A C 1
ATOM 965 O O . GLU A 1 115 ? 32.720 15.579 -55.140 1.00 91.94 115 GLU A O 1
ATOM 970 N N . SER A 1 116 ? 32.399 16.415 -53.084 1.00 90.31 116 SER A N 1
ATOM 971 C CA . SER A 1 116 ? 32.652 17.809 -53.471 1.00 90.31 116 SER A CA 1
ATOM 972 C C . SER A 1 116 ? 34.065 18.006 -54.029 1.00 90.31 116 SER A C 1
ATOM 974 O O . SER A 1 116 ? 34.243 18.732 -55.000 1.00 90.31 116 SER A O 1
ATOM 976 N N . LYS A 1 117 ? 35.068 17.320 -53.463 1.00 89.50 117 LYS A N 1
ATOM 977 C CA . LYS A 1 117 ? 36.455 17.359 -53.959 1.00 89.50 117 LYS A CA 1
ATOM 978 C C . LYS A 1 117 ? 36.670 16.612 -55.276 1.00 89.50 117 LYS A C 1
ATOM 980 O O . LYS A 1 117 ? 37.604 16.944 -55.985 1.00 89.50 117 LYS A O 1
ATOM 985 N N . ARG A 1 118 ? 35.852 15.602 -55.599 1.00 85.88 118 ARG A N 1
ATOM 986 C CA . ARG A 1 118 ? 35.943 14.865 -56.876 1.00 85.88 118 ARG A CA 1
ATOM 987 C C . ARG A 1 118 ? 35.402 15.651 -58.073 1.00 85.88 118 ARG A C 1
ATOM 989 O O . ARG A 1 118 ? 35.693 15.283 -59.204 1.00 85.88 118 ARG A O 1
ATOM 996 N N . LYS A 1 119 ? 34.583 16.677 -57.828 1.00 76.12 119 LYS A N 1
ATOM 997 C CA . LYS A 1 119 ? 33.938 17.499 -58.865 1.00 76.12 119 LYS A CA 1
ATOM 998 C C . LYS A 1 119 ? 34.698 18.794 -59.198 1.00 76.12 119 LYS A C 1
ATOM 1000 O O . LYS A 1 119 ? 34.199 19.568 -60.010 1.00 76.12 119 LYS A O 1
ATOM 1005 N N . VAL A 1 120 ? 35.856 19.026 -58.575 1.00 62.53 120 VAL A N 1
ATOM 1006 C CA . VAL A 1 120 ? 36.782 20.150 -58.820 1.00 62.53 120 VAL A CA 1
ATOM 1007 C C . VAL A 1 120 ? 38.052 19.597 -59.445 1.00 62.53 120 VAL A C 1
ATOM 1009 O O . VAL A 1 120 ? 38.552 20.234 -60.394 1.00 62.53 120 VAL A O 1
#

Radius of gyration: 39.88 Å; chains: 1; bounding box: 81×43×106 Å